Protein AF-A0A7S6S631-F1 (afdb_monomer_lite)

Foldseek 3Di:
DDDLVRLCVVVVHDSVVCVVCVVVLPDDPPDDSVSSVVSVVVQVVCVVVLNDDPVSVVVVVVVVVVVVVVVVVVVVVVVCVVVVNDDPPVVVVVVVVVVVVVVLVVLQVVLVVVQVVCCVPPVDRDDSVVSNVVSVVVVVCVVVVVVVVVVVVVVVVVD

Radius of gyration: 40.38 Å; chains: 1; bounding box: 67×36×107 Å

Secondary structure (DSSP, 8-state):
---HHHHHHHTTS-HHHHHHHGGGGT--TT--HHHHHHHHHHHHHHHHTTSS-HHHHHHHHHHHHHHHHHHHHHHHHHHHHHTTS---HHHHHHHHHHHHHHHHHHHHHHHHHHHHHHHHHH-----HHHHHHHHHHHHHHHHHHHHHHHHHHHHHH--

Sequence (159 aa):
MATQIEIANHLDMSVTRLKEVLPKLSIAESSDIDAVRIAYINHLRNMAAGRGGENHQERLAKAKSRESELKGDKLEMEMARDAGLLVPADEVEKEWASLITAARAELLAMSAKLKDDIKAQFDIDVPEEFIKQYVNAALEHLADSHQKDAEEDLEAIAQ

Structure (mmCIF, N/CA/C/O backbone):
data_AF-A0A7S6S631-F1
#
_entry.id   AF-A0A7S6S631-F1
#
loop_
_atom_site.group_PDB
_atom_site.id
_atom_site.type_symbol
_atom_site.label_atom_id
_atom_site.label_alt_id
_atom_site.label_comp_id
_atom_site.label_asym_id
_atom_site.label_entity_id
_atom_site.label_seq_id
_atom_site.pdbx_PDB_ins_code
_atom_site.Cartn_x
_atom_site.Cartn_y
_atom_site.Cartn_z
_atom_site.occupancy
_atom_site.B_iso_or_equiv
_atom_site.auth_seq_id
_atom_site.auth_comp_id
_atom_site.auth_asym_id
_atom_site.auth_atom_id
_atom_site.pdbx_PDB_model_num
ATOM 1 N N . MET A 1 1 ? 33.020 -1.491 -66.882 1.00 60.06 1 MET A N 1
ATOM 2 C CA . MET A 1 1 ? 33.569 -1.261 -65.530 1.00 60.06 1 MET A CA 1
ATOM 3 C C . MET A 1 1 ? 33.522 0.225 -65.284 1.00 60.06 1 MET A C 1
ATOM 5 O O . MET A 1 1 ? 34.024 0.959 -66.125 1.00 60.06 1 MET A O 1
ATOM 9 N N . ALA A 1 2 ? 32.871 0.649 -64.210 1.00 71.31 2 ALA A N 1
ATOM 10 C CA . ALA A 1 2 ? 32.743 2.060 -63.887 1.00 71.31 2 ALA A CA 1
ATOM 11 C C . ALA A 1 2 ? 33.968 2.543 -63.117 1.00 71.31 2 ALA A C 1
ATOM 13 O O . ALA A 1 2 ? 34.471 1.848 -62.234 1.00 71.31 2 ALA A O 1
ATOM 14 N N . THR A 1 3 ? 34.459 3.730 -63.441 1.00 84.00 3 THR A N 1
ATOM 15 C CA . THR A 1 3 ? 35.543 4.354 -62.684 1.00 84.00 3 THR A CA 1
ATOM 16 C C . THR A 1 3 ? 35.018 4.918 -61.360 1.00 84.00 3 THR A C 1
ATOM 18 O O . THR A 1 3 ? 33.848 5.280 -61.233 1.00 84.00 3 THR A O 1
ATOM 21 N N . GLN A 1 4 ? 35.889 5.053 -60.353 1.00 80.69 4 GLN A N 1
ATOM 22 C CA . GLN A 1 4 ? 35.508 5.647 -59.059 1.00 80.69 4 GLN A CA 1
ATOM 23 C C . GLN A 1 4 ? 34.972 7.083 -59.205 1.00 80.69 4 GLN A C 1
ATOM 25 O O . GLN A 1 4 ? 34.134 7.506 -58.415 1.00 80.69 4 GLN A O 1
ATOM 30 N N . ILE A 1 5 ? 35.432 7.820 -60.221 1.00 84.81 5 ILE A N 1
ATOM 31 C CA . ILE A 1 5 ? 34.971 9.180 -60.525 1.00 84.81 5 ILE A CA 1
ATOM 32 C C . ILE A 1 5 ? 33.539 9.147 -61.072 1.00 84.81 5 ILE A C 1
ATOM 34 O O . ILE A 1 5 ? 32.693 9.913 -60.619 1.00 84.81 5 ILE A O 1
ATOM 38 N N . GLU A 1 6 ? 33.241 8.232 -61.996 1.00 85.19 6 GLU A N 1
ATOM 39 C CA . GLU A 1 6 ? 31.890 8.058 -62.542 1.00 85.19 6 GLU A CA 1
ATOM 40 C C . GLU A 1 6 ? 30.898 7.632 -61.456 1.00 85.19 6 GLU A C 1
ATOM 42 O O . GLU A 1 6 ? 29.818 8.211 -61.351 1.00 85.19 6 GLU A O 1
ATOM 47 N N . ILE A 1 7 ? 31.278 6.680 -60.598 1.00 84.69 7 ILE A N 1
ATOM 48 C CA . ILE A 1 7 ? 30.439 6.242 -59.474 1.00 84.69 7 ILE A CA 1
ATOM 49 C C . ILE A 1 7 ? 30.178 7.408 -58.508 1.00 84.69 7 ILE A C 1
ATOM 51 O O . ILE A 1 7 ? 29.036 7.625 -58.107 1.00 84.69 7 ILE A O 1
ATOM 55 N N . ALA A 1 8 ? 31.210 8.179 -58.154 1.00 86.38 8 ALA A N 1
ATOM 56 C CA . ALA A 1 8 ? 31.087 9.317 -57.243 1.00 86.38 8 ALA A CA 1
ATOM 57 C C . ALA A 1 8 ? 30.146 10.402 -57.796 1.00 86.38 8 ALA A C 1
ATOM 59 O O . ALA A 1 8 ? 29.259 10.862 -57.079 1.00 86.38 8 ALA A O 1
ATOM 60 N N . ASN A 1 9 ? 30.271 10.731 -59.087 1.00 87.94 9 ASN A N 1
ATOM 61 C CA . ASN A 1 9 ? 29.387 11.681 -59.766 1.00 87.94 9 ASN A CA 1
ATOM 62 C C . ASN A 1 9 ? 27.933 11.187 -59.805 1.00 87.94 9 ASN A C 1
ATOM 64 O O . ASN A 1 9 ? 27.009 11.958 -59.568 1.00 87.94 9 ASN A O 1
ATOM 68 N N . HIS A 1 10 ? 27.710 9.895 -60.066 1.00 87.25 10 HIS A N 1
ATOM 69 C CA . HIS A 1 10 ? 26.363 9.318 -60.108 1.00 87.25 10 HIS A CA 1
ATOM 70 C C . HIS A 1 10 ? 25.673 9.241 -58.745 1.00 87.25 10 HIS A C 1
ATOM 72 O O . HIS A 1 10 ? 24.443 9.233 -58.688 1.00 87.25 10 HIS A O 1
ATOM 78 N N . LEU A 1 11 ? 26.444 9.143 -57.664 1.00 87.50 11 LEU A N 1
ATOM 79 C CA . LEU A 1 11 ? 25.929 9.155 -56.297 1.00 87.50 11 LEU A CA 1
ATOM 80 C C . LEU A 1 11 ? 25.951 10.558 -55.667 1.00 87.50 11 LEU A C 1
ATOM 82 O O . LEU A 1 11 ? 25.654 10.675 -54.479 1.00 87.50 11 LEU A O 1
ATOM 86 N N . ASP A 1 12 ? 26.301 11.587 -56.447 1.00 90.31 12 ASP A N 1
ATOM 87 C CA . ASP A 1 12 ? 26.402 12.989 -56.025 1.00 90.31 12 ASP A CA 1
ATOM 88 C C . ASP A 1 12 ? 27.241 13.170 -54.745 1.00 90.31 12 ASP A C 1
ATOM 90 O O . ASP A 1 12 ? 26.828 13.764 -53.746 1.00 90.31 12 ASP A O 1
ATOM 94 N N . MET A 1 13 ? 28.436 12.571 -54.730 1.00 90.12 13 MET A N 1
ATOM 95 C CA . MET A 1 13 ? 29.349 12.644 -53.588 1.00 90.12 13 MET A CA 1
ATOM 96 C C . MET A 1 13 ? 30.813 12.737 -54.006 1.00 90.12 13 MET A C 1
ATOM 98 O O . MET A 1 13 ? 31.188 12.435 -55.134 1.00 90.12 13 MET A O 1
ATOM 102 N N . SER A 1 14 ? 31.679 13.122 -53.067 1.00 91.56 14 SER A N 1
ATOM 103 C CA . SER A 1 14 ? 33.122 13.136 -53.309 1.00 91.56 14 SER A CA 1
ATOM 104 C C . SER A 1 14 ? 33.696 11.717 -53.399 1.00 91.56 14 SER A C 1
ATOM 106 O O . SER A 1 14 ? 33.229 10.791 -52.734 1.00 91.56 14 SER A O 1
ATOM 108 N N . VAL A 1 15 ? 34.781 11.554 -54.163 1.00 86.44 15 VAL A N 1
ATOM 109 C CA . VAL A 1 15 ? 35.515 10.277 -54.266 1.00 86.44 15 VAL A CA 1
ATOM 110 C C . VAL A 1 15 ? 36.050 9.825 -52.897 1.00 86.44 15 VAL A C 1
ATOM 112 O O . VAL A 1 15 ? 36.111 8.631 -52.618 1.00 86.44 15 VAL A O 1
ATOM 115 N N . THR A 1 16 ? 36.386 10.767 -52.009 1.00 88.38 16 THR A N 1
ATOM 116 C CA . THR A 1 16 ? 36.779 10.477 -50.621 1.00 88.38 16 THR A CA 1
ATOM 117 C C . THR A 1 16 ? 35.643 9.808 -49.852 1.00 88.38 16 THR A C 1
ATOM 119 O O . THR A 1 16 ? 35.840 8.745 -49.271 1.00 88.38 16 THR A O 1
ATOM 122 N N . ARG A 1 17 ? 34.433 10.374 -49.921 1.00 85.56 17 ARG A N 1
ATOM 123 C CA . ARG A 1 17 ? 33.247 9.808 -49.269 1.00 85.56 17 ARG A CA 1
ATOM 124 C C . ARG A 1 17 ? 32.846 8.466 -49.881 1.00 85.56 17 ARG A C 1
ATOM 126 O O . ARG A 1 17 ? 32.446 7.560 -49.156 1.00 85.56 17 ARG A O 1
ATOM 133 N N . LEU A 1 18 ? 33.001 8.304 -51.196 1.00 86.19 18 LEU A N 1
ATOM 134 C CA . LEU A 1 18 ? 32.766 7.026 -51.865 1.00 86.19 18 LEU A CA 1
ATOM 135 C C . LEU A 1 18 ? 33.659 5.918 -51.286 1.00 86.19 18 LEU A C 1
ATOM 137 O O . LEU A 1 18 ? 33.156 4.836 -50.995 1.00 86.19 18 LEU A O 1
ATOM 141 N N . LYS A 1 19 ? 34.951 6.186 -51.058 1.00 85.94 19 LYS A N 1
ATOM 142 C CA . LYS A 1 19 ? 35.892 5.210 -50.474 1.00 85.94 19 LYS A CA 1
ATOM 143 C C . LYS A 1 19 ? 35.512 4.769 -49.059 1.00 85.94 19 LYS A C 1
ATOM 145 O O . LYS A 1 19 ? 35.776 3.631 -48.694 1.00 85.94 19 LYS A O 1
ATOM 150 N N . GLU A 1 20 ? 34.876 5.635 -48.278 1.00 85.38 20 GLU A N 1
ATOM 151 C CA . GLU A 1 20 ? 34.393 5.297 -46.931 1.00 85.38 20 GLU A CA 1
ATOM 152 C C . GLU A 1 20 ? 33.121 4.438 -46.954 1.00 85.38 20 GLU A C 1
ATOM 154 O O . GLU A 1 20 ? 32.880 3.631 -46.052 1.00 85.38 20 GLU A O 1
ATOM 159 N N . VAL A 1 21 ? 32.274 4.636 -47.967 1.00 84.25 21 VAL A N 1
ATOM 160 C CA . VAL A 1 21 ? 30.967 3.979 -48.080 1.00 84.25 21 VAL A CA 1
ATOM 161 C C . VAL A 1 21 ? 31.066 2.646 -48.819 1.00 84.25 21 VAL A C 1
ATOM 163 O O . VAL A 1 21 ? 30.387 1.701 -48.428 1.00 84.25 21 VAL A O 1
ATOM 166 N N . LEU A 1 22 ? 31.911 2.539 -49.848 1.00 83.56 22 LEU A N 1
ATOM 167 C CA . LEU A 1 22 ? 32.014 1.358 -50.714 1.00 83.56 22 LEU A CA 1
ATOM 168 C C . LEU A 1 22 ? 32.237 0.038 -49.939 1.00 83.56 22 LEU A C 1
ATOM 170 O O . LEU A 1 22 ? 31.507 -0.916 -50.217 1.00 83.56 22 LEU A O 1
ATOM 174 N N . PRO A 1 23 ? 33.108 -0.031 -48.905 1.00 85.75 23 PRO A N 1
ATOM 175 C CA . PRO A 1 23 ? 33.282 -1.247 -48.103 1.00 85.75 23 PRO A CA 1
ATOM 176 C C . PRO A 1 23 ? 32.010 -1.674 -47.355 1.00 85.75 23 PRO A C 1
ATOM 178 O O . PRO A 1 23 ? 31.814 -2.853 -47.068 1.00 85.75 23 PRO A O 1
ATOM 181 N N . LYS A 1 24 ? 31.120 -0.721 -47.050 1.00 82.81 24 LYS A N 1
ATOM 182 C CA . LYS A 1 24 ? 29.865 -0.946 -46.316 1.00 82.81 24 LYS A CA 1
ATOM 183 C C . LYS A 1 24 ? 28.728 -1.439 -47.214 1.00 82.81 24 LYS A C 1
ATOM 185 O O . LYS A 1 24 ? 27.679 -1.816 -46.698 1.00 82.81 24 LYS A O 1
ATOM 190 N N . LEU A 1 25 ? 28.905 -1.413 -48.538 1.00 80.94 25 LEU A N 1
ATOM 191 C CA . LEU A 1 25 ? 27.877 -1.803 -49.507 1.00 80.94 25 LEU A CA 1
ATOM 192 C C . LEU A 1 25 ? 27.898 -3.296 -49.857 1.00 80.94 25 LEU A C 1
ATOM 194 O O . LEU A 1 25 ? 27.024 -3.735 -50.597 1.00 80.94 25 LEU A O 1
ATOM 198 N N . SER A 1 26 ? 28.849 -4.073 -49.319 1.00 74.75 26 SER A N 1
ATOM 199 C CA . SER A 1 26 ? 28.973 -5.525 -49.552 1.00 74.75 26 SER A CA 1
ATOM 200 C C . SER A 1 26 ? 28.930 -5.912 -51.042 1.00 74.75 26 SER A C 1
ATOM 202 O O . SER A 1 26 ? 28.344 -6.925 -51.415 1.00 74.75 26 SER A O 1
ATOM 204 N N . ILE A 1 27 ? 29.547 -5.091 -51.897 1.00 78.31 27 ILE A N 1
ATOM 205 C CA . ILE A 1 27 ? 29.642 -5.270 -53.351 1.00 78.31 27 ILE A CA 1
ATOM 206 C C . ILE A 1 27 ? 31.121 -5.281 -53.762 1.00 78.31 27 ILE A C 1
ATOM 208 O O . ILE A 1 27 ? 31.943 -4.606 -53.146 1.00 78.31 27 ILE A O 1
ATOM 212 N N . ALA A 1 28 ? 31.462 -6.029 -54.816 1.00 68.75 28 ALA A N 1
ATOM 213 C CA . ALA A 1 28 ? 32.809 -6.040 -55.383 1.00 68.75 28 ALA A CA 1
ATOM 214 C C . ALA A 1 28 ? 33.178 -4.681 -56.010 1.00 68.75 28 ALA A C 1
ATOM 216 O O . ALA A 1 28 ? 32.376 -4.085 -56.730 1.00 68.75 28 ALA A O 1
ATOM 217 N N . GLU A 1 29 ? 34.415 -4.221 -55.810 1.00 61.31 29 GLU A N 1
ATOM 218 C CA . GLU A 1 29 ? 34.894 -2.902 -56.268 1.00 61.31 29 GLU A CA 1
ATOM 219 C C . GLU A 1 29 ? 34.820 -2.689 -57.795 1.00 61.31 29 GLU A C 1
ATOM 221 O O . GLU A 1 29 ? 34.817 -1.551 -58.255 1.00 61.31 29 GLU A O 1
ATOM 226 N N . SER A 1 30 ? 34.716 -3.763 -58.585 1.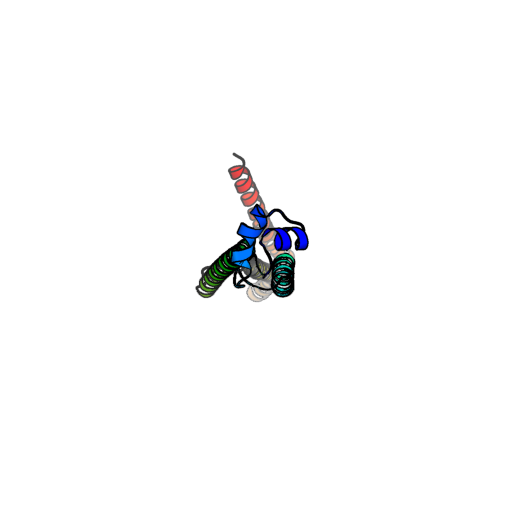00 60.47 30 SER A N 1
ATOM 227 C CA . SER A 1 30 ? 34.629 -3.748 -60.055 1.00 60.47 30 SER A CA 1
ATOM 228 C C . SER A 1 30 ? 33.198 -3.809 -60.617 1.00 60.47 30 SER A C 1
ATOM 230 O O . SER A 1 30 ? 33.008 -4.107 -61.800 1.00 60.47 30 SER A O 1
ATOM 232 N N . SER A 1 31 ? 32.185 -3.548 -59.788 1.00 71.31 31 SER A N 1
ATOM 233 C CA . SER A 1 31 ? 30.776 -3.723 -60.160 1.00 71.31 31 SER A CA 1
ATOM 234 C C . SER A 1 31 ? 30.238 -2.646 -61.105 1.00 71.31 31 SER A C 1
ATOM 236 O O . SER A 1 31 ? 30.783 -1.549 -61.237 1.00 71.31 31 SER A O 1
ATOM 238 N N . ASP A 1 32 ? 29.143 -2.986 -61.781 1.00 82.81 32 ASP A N 1
ATOM 239 C CA . ASP A 1 32 ? 28.413 -2.075 -62.657 1.00 82.81 32 ASP A CA 1
ATOM 240 C C . ASP A 1 32 ? 27.760 -0.912 -61.879 1.00 82.81 32 ASP A C 1
ATOM 242 O O . ASP A 1 32 ? 27.407 -1.059 -60.704 1.00 82.81 32 ASP A O 1
ATOM 246 N N . ILE A 1 33 ? 27.575 0.241 -62.537 1.00 82.88 33 ILE A N 1
ATOM 247 C CA . ILE A 1 33 ? 27.049 1.479 -61.925 1.00 82.88 33 ILE A CA 1
ATOM 248 C C . ILE A 1 33 ? 25.684 1.225 -61.287 1.00 82.88 33 ILE A C 1
ATOM 250 O O . ILE A 1 33 ? 25.416 1.677 -60.170 1.00 82.88 33 ILE A O 1
ATOM 254 N N . ASP A 1 34 ? 24.824 0.479 -61.977 1.00 84.94 34 ASP A N 1
ATOM 255 C CA . ASP A 1 34 ? 23.467 0.208 -61.517 1.00 84.94 34 ASP A CA 1
ATOM 256 C C . ASP A 1 34 ? 23.450 -0.679 -60.267 1.00 84.94 34 ASP A C 1
ATOM 258 O O . ASP A 1 34 ? 22.673 -0.429 -59.341 1.00 84.94 34 ASP A O 1
ATOM 262 N N . ALA A 1 35 ? 24.364 -1.650 -60.175 1.00 84.44 35 ALA A N 1
ATOM 263 C CA . ALA A 1 35 ? 24.509 -2.494 -58.993 1.00 84.44 35 ALA A CA 1
ATOM 264 C C . ALA A 1 35 ? 24.936 -1.670 -57.765 1.00 84.44 35 ALA A C 1
ATOM 266 O O . ALA A 1 35 ? 24.348 -1.804 -56.687 1.00 84.44 35 ALA A O 1
ATOM 267 N N . VAL A 1 36 ? 25.900 -0.758 -57.942 1.00 86.38 36 VAL A N 1
ATOM 268 C CA . VAL A 1 36 ? 26.350 0.149 -56.874 1.00 86.38 36 VAL A CA 1
ATOM 269 C C . VAL A 1 36 ? 25.222 1.093 -56.444 1.00 86.38 36 VAL A C 1
ATOM 271 O O . VAL A 1 36 ? 25.015 1.291 -55.244 1.00 86.38 36 VAL A O 1
ATOM 274 N N . ARG A 1 37 ? 24.432 1.620 -57.391 1.00 87.44 37 ARG A N 1
ATOM 275 C CA . ARG A 1 37 ? 23.275 2.479 -57.087 1.00 87.44 37 ARG A CA 1
ATOM 276 C C . ARG A 1 37 ? 22.236 1.743 -56.246 1.00 87.44 37 ARG A C 1
ATOM 278 O O . ARG A 1 37 ? 21.779 2.278 -55.238 1.00 87.44 37 ARG A O 1
ATOM 285 N N . ILE A 1 38 ? 21.876 0.518 -56.630 1.00 89.12 38 ILE A N 1
ATOM 286 C CA . ILE A 1 38 ? 20.876 -0.281 -55.908 1.00 89.12 38 ILE A CA 1
ATOM 287 C C . ILE A 1 38 ? 21.334 -0.551 -54.472 1.00 89.12 38 ILE A C 1
ATOM 289 O O . ILE A 1 38 ? 20.556 -0.344 -53.536 1.00 89.12 38 ILE A O 1
ATOM 293 N N . ALA A 1 39 ? 22.589 -0.957 -54.265 1.00 87.62 39 ALA A N 1
ATOM 294 C CA . ALA A 1 39 ? 23.090 -1.188 -52.912 1.00 87.62 39 ALA A CA 1
ATOM 295 C C . ALA A 1 39 ? 23.188 0.087 -52.087 1.00 87.62 39 ALA A C 1
ATOM 297 O O . ALA A 1 39 ? 22.810 0.066 -50.917 1.00 87.62 39 ALA A O 1
ATOM 298 N N . TYR A 1 40 ? 23.632 1.199 -52.676 1.00 89.06 40 TYR A N 1
ATOM 299 C CA . TYR A 1 40 ? 23.687 2.464 -51.954 1.00 89.06 40 TYR A CA 1
ATOM 300 C C . TYR A 1 40 ? 22.292 2.938 -51.531 1.00 89.06 40 TYR A C 1
ATOM 302 O O . TYR A 1 40 ? 22.083 3.305 -50.374 1.00 89.06 40 TYR A O 1
ATOM 310 N N . ILE A 1 41 ? 21.299 2.837 -52.418 1.00 88.94 41 ILE A N 1
ATOM 311 C CA . ILE A 1 41 ? 19.906 3.151 -52.085 1.00 88.94 41 ILE A CA 1
ATOM 312 C C . ILE A 1 41 ? 19.396 2.231 -50.964 1.00 88.94 41 ILE A C 1
ATOM 314 O O . ILE A 1 41 ? 18.752 2.704 -50.028 1.00 88.94 41 ILE A O 1
ATOM 318 N N . ASN A 1 42 ? 19.682 0.929 -51.016 1.00 86.00 42 ASN A N 1
ATOM 319 C CA . ASN A 1 42 ? 19.278 -0.003 -49.958 1.00 86.00 42 ASN A CA 1
ATOM 320 C C . ASN A 1 42 ? 19.973 0.301 -48.623 1.00 86.00 42 ASN A C 1
ATOM 322 O O . ASN A 1 42 ? 19.333 0.250 -47.573 1.00 86.00 42 ASN A O 1
ATOM 326 N N . HIS A 1 43 ? 21.248 0.686 -48.657 1.00 85.94 43 HIS A N 1
ATOM 327 C CA . HIS A 1 43 ? 21.996 1.136 -47.489 1.00 85.94 43 HIS A CA 1
ATOM 328 C C . HIS A 1 43 ? 21.358 2.383 -46.856 1.00 85.94 43 HIS A C 1
ATOM 330 O O . HIS A 1 43 ? 21.080 2.387 -45.655 1.00 85.94 43 HIS A O 1
ATOM 336 N N . LEU A 1 44 ? 21.024 3.398 -47.661 1.00 86.50 44 LEU A N 1
ATOM 337 C CA . LEU A 1 44 ? 20.322 4.596 -47.192 1.00 86.50 44 LEU A CA 1
ATOM 338 C C . LEU A 1 44 ? 18.932 4.276 -46.635 1.00 86.50 44 LEU A C 1
ATOM 340 O O . LEU A 1 44 ? 18.569 4.794 -45.582 1.00 86.50 44 LEU A O 1
ATOM 344 N N . ARG A 1 45 ? 18.167 3.387 -47.284 1.00 85.19 45 ARG A N 1
ATOM 345 C CA . ARG A 1 45 ? 16.858 2.940 -46.779 1.00 85.19 45 ARG A CA 1
ATOM 346 C C . ARG A 1 45 ? 16.980 2.256 -45.420 1.00 85.19 45 ARG A C 1
ATOM 348 O O . ARG A 1 45 ? 16.172 2.528 -44.539 1.00 85.19 45 ARG A O 1
ATOM 355 N N . ASN A 1 46 ? 17.988 1.410 -45.221 1.00 80.94 46 ASN A N 1
ATOM 356 C CA . ASN A 1 46 ? 18.211 0.723 -43.946 1.00 80.94 46 ASN A CA 1
ATOM 357 C C . ASN A 1 46 ? 18.645 1.679 -42.827 1.00 80.94 46 ASN A C 1
ATOM 359 O O . ASN A 1 46 ? 18.228 1.516 -41.675 1.00 80.94 46 ASN A O 1
ATOM 363 N N . MET A 1 47 ? 19.451 2.687 -43.165 1.00 80.06 47 MET A N 1
ATOM 364 C CA . MET A 1 47 ? 19.868 3.732 -42.233 1.00 80.06 47 MET A CA 1
ATOM 365 C C . MET A 1 47 ? 18.696 4.648 -41.855 1.00 80.06 47 MET A C 1
ATOM 367 O O . MET A 1 47 ? 18.452 4.865 -40.671 1.00 80.06 47 MET A O 1
ATOM 371 N N . ALA A 1 48 ? 17.923 5.112 -42.842 1.00 76.69 48 ALA A N 1
ATOM 372 C CA . ALA A 1 48 ? 16.744 5.955 -42.640 1.00 76.69 48 ALA A CA 1
ATOM 373 C C . ALA A 1 48 ? 15.610 5.220 -41.908 1.00 76.69 48 ALA A C 1
ATOM 375 O O . ALA A 1 48 ? 14.921 5.813 -41.085 1.00 76.69 48 ALA A O 1
ATOM 376 N N . ALA A 1 49 ? 15.458 3.911 -42.133 1.00 76.50 49 ALA A N 1
ATOM 377 C CA . ALA A 1 49 ? 14.528 3.069 -41.381 1.00 76.50 49 ALA A CA 1
ATOM 378 C C . ALA A 1 49 ? 14.965 2.824 -39.922 1.00 76.50 49 ALA A C 1
ATOM 380 O O . ALA A 1 49 ? 14.284 2.102 -39.195 1.00 76.50 49 ALA A O 1
ATOM 381 N N . GLY A 1 50 ? 16.109 3.375 -39.497 1.00 66.56 50 GLY A N 1
ATOM 382 C CA . GLY A 1 50 ? 16.600 3.317 -38.123 1.00 66.56 50 GLY A CA 1
ATOM 383 C C . GLY A 1 50 ? 17.144 1.956 -37.690 1.00 66.56 50 GLY A C 1
ATOM 384 O O . GLY A 1 50 ? 17.452 1.806 -36.513 1.00 66.56 50 GLY A O 1
ATOM 385 N N . ARG A 1 51 ? 17.277 0.987 -38.610 1.00 64.50 51 ARG A N 1
ATOM 386 C CA . ARG A 1 51 ? 17.636 -0.417 -38.323 1.00 64.50 51 ARG A CA 1
ATOM 387 C C . ARG A 1 51 ? 19.110 -0.765 -38.554 1.00 64.50 51 ARG A C 1
ATOM 389 O O . ARG A 1 51 ? 19.545 -1.825 -38.124 1.00 64.50 51 ARG A O 1
ATOM 396 N N . GLY A 1 52 ? 19.869 0.082 -39.250 1.00 59.59 52 GLY A N 1
ATOM 397 C CA . GLY A 1 52 ? 21.186 -0.297 -39.790 1.00 59.59 52 GLY A CA 1
ATOM 398 C C . GLY A 1 52 ? 22.414 0.396 -39.194 1.00 59.59 52 GLY A C 1
ATOM 399 O O . GLY A 1 52 ? 23.516 0.147 -39.668 1.00 59.59 52 GLY A O 1
ATOM 400 N N . GLY A 1 53 ? 22.256 1.296 -38.222 1.00 67.12 53 GLY A N 1
ATOM 401 C CA . GLY A 1 53 ? 23.395 2.013 -37.636 1.00 67.12 53 GLY A CA 1
ATOM 402 C C . GLY A 1 53 ? 24.024 1.262 -36.462 1.00 67.12 53 GLY A C 1
ATOM 403 O O . GLY A 1 53 ? 23.304 0.653 -35.676 1.00 67.12 53 GLY A O 1
ATOM 404 N N . GLU A 1 54 ? 25.337 1.387 -36.285 1.00 63.84 54 GLU A N 1
ATOM 405 C CA . GLU A 1 54 ? 26.071 0.980 -35.070 1.00 63.84 54 GLU A CA 1
ATOM 406 C C . GLU A 1 54 ? 25.384 1.533 -33.801 1.00 63.84 54 GLU A C 1
ATOM 408 O O . GLU A 1 54 ? 25.051 0.791 -32.876 1.00 63.84 54 GLU A O 1
ATOM 413 N N . ASN A 1 55 ? 24.942 2.795 -33.866 1.00 70.38 55 ASN A N 1
ATOM 414 C CA . ASN A 1 55 ? 24.143 3.454 -32.828 1.00 70.38 55 ASN A CA 1
ATOM 415 C C . ASN A 1 55 ? 22.775 2.789 -32.558 1.00 70.38 55 ASN A C 1
ATOM 417 O O . ASN A 1 55 ? 22.172 3.040 -31.520 1.00 70.38 55 ASN A O 1
ATOM 421 N N . HIS A 1 56 ? 22.204 2.009 -33.483 1.00 72.19 56 HIS A N 1
ATOM 422 C CA . HIS A 1 56 ? 20.934 1.304 -33.254 1.00 72.19 56 HIS A CA 1
ATOM 423 C C . HIS A 1 56 ? 21.139 0.044 -32.414 1.00 72.19 56 HIS A C 1
ATOM 425 O O . HIS A 1 56 ? 20.377 -0.188 -31.476 1.00 72.19 56 HIS A O 1
ATOM 431 N N . GLN A 1 57 ? 22.174 -0.737 -32.724 1.00 78.00 57 GLN A N 1
ATOM 432 C CA . GLN A 1 57 ? 22.511 -1.939 -31.964 1.00 78.00 57 GLN A CA 1
ATOM 433 C C . GLN A 1 57 ? 22.936 -1.583 -30.537 1.00 78.00 57 GLN A C 1
ATOM 435 O O . GLN A 1 57 ? 22.462 -2.212 -29.594 1.00 78.00 57 GLN A O 1
ATOM 440 N N . GLU A 1 58 ? 23.724 -0.519 -30.368 1.00 79.81 58 GLU A N 1
ATOM 441 C CA . GLU A 1 58 ? 24.112 -0.011 -29.050 1.00 79.81 58 GLU A CA 1
ATOM 442 C C . GLU A 1 58 ? 22.898 0.479 -28.239 1.00 79.81 58 GLU A C 1
ATOM 444 O O . GLU A 1 58 ? 22.723 0.096 -27.081 1.00 79.81 58 GLU A O 1
ATOM 449 N N . ARG A 1 59 ? 21.989 1.254 -28.855 1.00 79.69 59 ARG A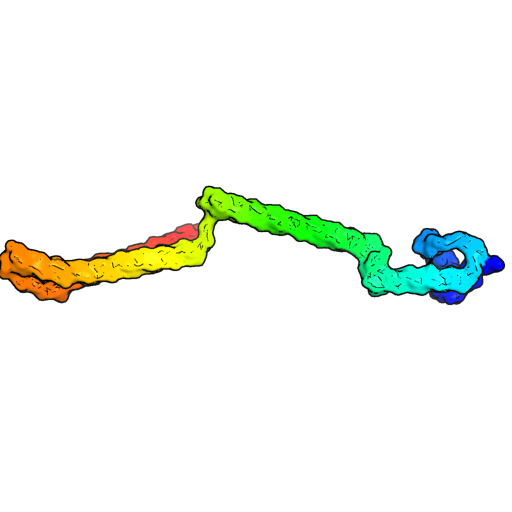 N 1
ATOM 450 C CA . ARG A 1 59 ? 20.738 1.673 -28.195 1.00 79.69 59 ARG A CA 1
ATOM 451 C C . ARG A 1 59 ? 19.876 0.482 -27.787 1.00 79.69 59 ARG A C 1
ATOM 453 O O . ARG A 1 59 ? 19.308 0.499 -26.697 1.00 79.69 59 ARG A O 1
ATOM 460 N N . LEU A 1 60 ? 19.774 -0.539 -28.638 1.00 84.88 60 LEU A N 1
ATOM 461 C CA . LEU A 1 60 ? 19.008 -1.747 -28.340 1.00 84.88 60 LEU A CA 1
ATOM 462 C C . LEU A 1 60 ? 19.644 -2.545 -27.196 1.00 84.88 60 LEU A C 1
ATOM 464 O O . LEU A 1 60 ? 18.927 -3.000 -26.309 1.00 84.88 60 LEU A O 1
ATOM 468 N N . ALA A 1 61 ? 20.970 -2.690 -27.190 1.00 86.50 61 ALA A N 1
ATOM 469 C CA . ALA A 1 61 ? 21.701 -3.357 -26.116 1.00 86.50 61 ALA A CA 1
ATOM 470 C C . ALA A 1 61 ? 21.517 -2.625 -24.779 1.00 86.50 61 ALA A C 1
ATOM 472 O O . ALA A 1 61 ? 21.170 -3.253 -23.781 1.00 86.50 61 ALA A O 1
ATOM 473 N N . LYS A 1 62 ? 21.636 -1.291 -24.774 1.00 87.56 62 LYS A N 1
ATOM 474 C CA . LYS A 1 62 ? 21.411 -0.463 -23.582 1.00 87.56 62 LYS A CA 1
ATOM 475 C C . LYS A 1 62 ? 19.975 -0.565 -23.064 1.00 87.56 62 LYS A C 1
ATOM 477 O O . LYS A 1 62 ? 19.767 -0.701 -21.862 1.00 87.56 62 LYS A O 1
ATOM 482 N N . ALA A 1 63 ? 18.986 -0.525 -23.959 1.00 85.75 63 ALA A N 1
ATOM 483 C CA . ALA A 1 63 ? 17.583 -0.684 -23.584 1.00 85.75 63 ALA A CA 1
ATOM 484 C C . ALA A 1 63 ? 17.312 -2.067 -22.970 1.00 85.75 63 ALA A C 1
ATOM 486 O O . ALA A 1 63 ? 16.662 -2.149 -21.933 1.00 85.75 63 ALA A O 1
ATOM 487 N N . LYS A 1 64 ? 17.867 -3.133 -23.562 1.00 91.56 64 LYS A N 1
ATOM 488 C CA . LYS A 1 64 ? 17.752 -4.501 -23.038 1.00 91.56 64 LYS A CA 1
ATOM 489 C C . LYS A 1 64 ? 18.455 -4.686 -21.694 1.00 91.56 64 LYS A C 1
ATOM 491 O O . LYS A 1 64 ? 17.900 -5.365 -20.840 1.00 91.56 64 LYS A O 1
ATOM 496 N N . SER A 1 65 ? 19.630 -4.081 -21.493 1.00 92.50 65 SER A N 1
ATOM 497 C CA . SER A 1 65 ? 20.323 -4.101 -20.192 1.00 92.50 65 SER A CA 1
ATOM 498 C C . SER A 1 65 ? 19.437 -3.493 -19.114 1.00 92.50 65 SER A C 1
ATOM 500 O O . SER A 1 65 ? 19.136 -4.150 -18.125 1.00 92.50 65 SER A O 1
ATOM 502 N N . ARG A 1 66 ? 18.905 -2.291 -19.372 1.00 92.25 66 ARG A N 1
ATOM 503 C CA . ARG A 1 66 ? 18.000 -1.608 -18.443 1.00 92.25 66 ARG A CA 1
ATOM 504 C C . ARG A 1 66 ? 16.726 -2.410 -18.176 1.00 92.25 66 ARG A C 1
ATOM 506 O O . ARG A 1 66 ? 16.254 -2.456 -17.049 1.00 92.25 66 ARG A O 1
ATOM 513 N N . GLU A 1 67 ? 16.147 -3.029 -19.201 1.00 93.12 67 GLU A N 1
ATOM 514 C CA . GLU A 1 67 ? 14.980 -3.899 -19.031 1.00 93.12 67 GLU A CA 1
ATOM 515 C C . GLU A 1 67 ? 15.307 -5.124 -18.164 1.00 93.12 67 GLU A C 1
ATOM 517 O O . GLU A 1 67 ? 14.497 -5.510 -17.326 1.00 93.12 67 GLU A O 1
ATOM 522 N N . SER A 1 68 ? 16.485 -5.726 -18.349 1.00 93.19 68 SER A N 1
ATOM 523 C CA . SER A 1 68 ? 16.946 -6.867 -17.555 1.00 93.19 68 SER A CA 1
ATOM 524 C C . SER A 1 68 ? 17.198 -6.490 -16.097 1.00 93.19 68 SER A C 1
ATOM 526 O O . SER A 1 68 ? 16.820 -7.254 -15.217 1.00 93.19 68 SER A O 1
ATOM 528 N N . GLU A 1 69 ? 17.797 -5.325 -15.848 1.00 93.75 69 GLU A N 1
ATOM 529 C CA . GLU A 1 69 ? 18.007 -4.775 -14.502 1.00 93.75 69 GLU A CA 1
ATOM 530 C C . GLU A 1 69 ? 16.664 -4.562 -13.797 1.00 93.75 69 GLU A C 1
ATOM 532 O O . GLU A 1 69 ? 16.417 -5.166 -12.761 1.00 93.75 69 GLU A O 1
ATOM 537 N N . LEU A 1 70 ? 15.728 -3.839 -14.426 1.00 94.06 70 LEU A N 1
ATOM 538 C CA . LEU A 1 70 ? 14.397 -3.596 -13.853 1.00 94.06 70 LEU A CA 1
ATOM 539 C C . LEU A 1 70 ? 13.605 -4.889 -13.602 1.00 94.06 70 LEU A C 1
ATOM 541 O O . LEU A 1 70 ? 12.812 -4.965 -12.664 1.00 94.06 70 LEU A O 1
ATOM 545 N N . LYS A 1 71 ? 13.784 -5.909 -14.450 1.00 93.50 71 LYS A N 1
ATOM 546 C CA . LYS A 1 71 ? 13.198 -7.239 -14.235 1.00 93.50 71 LYS A CA 1
ATOM 547 C C . LYS A 1 71 ? 13.834 -7.960 -13.048 1.00 93.50 71 LYS A C 1
ATOM 549 O O . LYS A 1 71 ? 13.105 -8.632 -12.325 1.00 93.50 71 LYS A O 1
ATOM 554 N N . GLY A 1 72 ? 15.146 -7.821 -12.863 1.00 93.75 72 GLY A N 1
ATOM 555 C CA . GLY A 1 72 ? 15.868 -8.329 -11.696 1.00 93.75 72 GLY A CA 1
ATOM 556 C C . GLY A 1 72 ? 15.357 -7.688 -10.410 1.00 93.75 72 GLY A C 1
ATOM 557 O O . GLY A 1 72 ? 14.872 -8.402 -9.540 1.00 93.75 72 GLY A O 1
ATOM 558 N N . ASP A 1 73 ? 15.331 -6.356 -10.356 1.00 92.38 73 ASP A N 1
ATOM 559 C CA . ASP A 1 73 ? 14.843 -5.596 -9.197 1.00 92.38 73 ASP A CA 1
ATOM 560 C C . ASP A 1 73 ? 13.403 -5.983 -8.836 1.00 92.38 73 ASP A C 1
ATOM 562 O O . ASP A 1 73 ? 13.060 -6.199 -7.673 1.00 92.38 73 ASP A O 1
ATOM 566 N N . LYS A 1 74 ? 12.539 -6.123 -9.851 1.00 92.94 74 LYS A N 1
ATOM 567 C CA . LYS A 1 74 ? 11.155 -6.555 -9.648 1.00 92.94 74 LYS A CA 1
ATOM 568 C C . LYS A 1 74 ? 11.079 -7.962 -9.048 1.00 92.94 74 LYS A C 1
ATOM 570 O O . LYS A 1 74 ? 10.259 -8.187 -8.159 1.00 92.94 74 LYS A O 1
ATOM 575 N N . LEU A 1 75 ? 11.902 -8.892 -9.532 1.00 93.25 75 LEU A N 1
ATOM 576 C CA . LEU A 1 75 ? 11.944 -10.257 -9.014 1.00 93.25 75 LEU A CA 1
ATOM 577 C C . LEU A 1 75 ? 12.448 -10.281 -7.566 1.00 93.25 75 LEU A C 1
ATOM 579 O O . LEU A 1 75 ? 11.881 -10.991 -6.744 1.00 93.25 75 LEU A O 1
ATOM 583 N N . GLU A 1 76 ? 13.454 -9.473 -7.229 1.00 91.12 76 GLU A N 1
ATOM 584 C CA . GLU A 1 76 ? 13.939 -9.341 -5.851 1.00 91.12 76 GLU A CA 1
ATOM 585 C C . GLU A 1 76 ? 12.850 -8.798 -4.915 1.00 91.12 76 GLU A C 1
ATOM 587 O O . GLU A 1 76 ? 12.644 -9.343 -3.829 1.00 91.12 76 GLU A O 1
ATOM 592 N N . MET A 1 77 ? 12.088 -7.785 -5.346 1.00 90.50 77 MET A N 1
ATOM 593 C CA . MET A 1 77 ? 10.940 -7.269 -4.587 1.00 90.50 77 MET A CA 1
ATOM 594 C C . MET A 1 77 ? 9.819 -8.309 -4.432 1.00 90.50 77 MET A C 1
ATOM 596 O O . MET A 1 77 ? 9.190 -8.388 -3.377 1.00 90.50 77 MET A O 1
ATOM 600 N N . GLU A 1 78 ? 9.549 -9.107 -5.469 1.00 89.12 78 GLU A N 1
ATOM 601 C CA . GLU A 1 78 ? 8.606 -10.232 -5.412 1.00 89.12 78 GLU A CA 1
ATOM 602 C C . GLU A 1 78 ? 9.066 -11.290 -4.404 1.00 89.12 78 GLU A C 1
ATOM 604 O O . GLU A 1 78 ? 8.306 -11.636 -3.505 1.00 89.12 78 GLU A O 1
ATOM 609 N N . MET A 1 79 ? 10.330 -11.711 -4.464 1.00 89.75 79 MET A N 1
ATOM 610 C CA . MET A 1 79 ? 10.902 -12.670 -3.518 1.00 89.75 79 MET A CA 1
ATOM 611 C C . MET A 1 79 ? 10.883 -12.151 -2.076 1.00 89.75 79 MET A C 1
ATOM 613 O O . MET A 1 79 ? 10.582 -12.908 -1.157 1.00 89.75 79 MET A O 1
ATOM 617 N N . ALA A 1 80 ? 11.184 -10.869 -1.860 1.00 88.06 80 ALA A N 1
ATOM 618 C CA . ALA A 1 80 ? 11.149 -10.259 -0.534 1.00 88.06 80 ALA A CA 1
ATOM 619 C C . ALA A 1 80 ? 9.721 -10.181 0.034 1.00 88.06 80 ALA A C 1
ATOM 621 O O . ALA A 1 80 ? 9.522 -10.409 1.227 1.00 88.06 80 ALA A O 1
ATOM 622 N N . ARG A 1 81 ? 8.721 -9.912 -0.812 1.00 87.25 81 ARG A N 1
ATOM 623 C CA . ARG A 1 81 ? 7.303 -9.972 -0.430 1.00 87.25 81 ARG A CA 1
ATOM 624 C C . ARG A 1 81 ? 6.873 -11.397 -0.088 1.00 87.25 81 ARG A C 1
ATOM 626 O O . ARG A 1 81 ? 6.269 -11.601 0.959 1.00 87.25 81 ARG A O 1
ATOM 633 N N . ASP A 1 82 ? 7.229 -12.376 -0.917 1.00 85.94 82 ASP A N 1
ATOM 634 C CA . ASP A 1 82 ? 6.894 -13.789 -0.687 1.00 85.94 82 ASP A CA 1
ATOM 635 C C . ASP A 1 82 ? 7.574 -14.340 0.577 1.00 85.94 82 ASP A C 1
ATOM 637 O O . ASP A 1 82 ? 7.006 -15.164 1.292 1.00 85.94 82 ASP A O 1
ATOM 641 N N . ALA A 1 83 ? 8.773 -13.845 0.897 1.00 88.81 83 ALA A N 1
ATOM 642 C CA . ALA A 1 83 ? 9.472 -14.127 2.149 1.00 88.81 83 ALA A CA 1
ATOM 643 C C . ALA A 1 83 ? 8.862 -13.409 3.373 1.00 88.81 83 ALA A C 1
ATOM 645 O O . ALA A 1 83 ? 9.327 -13.622 4.493 1.00 88.81 83 ALA A O 1
ATOM 646 N N . GLY A 1 84 ? 7.852 -12.554 3.178 1.00 84.44 84 GLY A N 1
ATOM 647 C CA . GLY A 1 84 ? 7.187 -11.793 4.236 1.00 84.44 84 GLY A CA 1
ATOM 648 C C . GLY A 1 84 ? 7.989 -10.600 4.764 1.00 84.44 84 GLY A C 1
ATOM 649 O O . GLY A 1 84 ? 7.670 -10.080 5.829 1.00 84.44 84 GLY A O 1
ATOM 650 N N . LEU A 1 85 ? 9.034 -10.164 4.053 1.00 85.69 85 LEU A N 1
ATOM 651 C CA . LEU A 1 85 ? 9.861 -9.012 4.440 1.00 85.69 85 LEU A CA 1
ATOM 652 C C . LEU A 1 85 ? 9.267 -7.675 3.983 1.00 85.69 85 LEU A C 1
ATOM 654 O O . LEU A 1 85 ? 9.624 -6.632 4.525 1.00 85.69 85 LEU A O 1
ATOM 658 N N . LEU A 1 86 ? 8.380 -7.698 2.985 1.00 85.06 86 LEU A N 1
ATOM 659 C CA . LEU A 1 86 ? 7.696 -6.519 2.459 1.00 85.06 86 LEU A CA 1
ATOM 660 C C . LEU A 1 86 ? 6.186 -6.734 2.501 1.00 85.06 86 LEU A C 1
ATOM 662 O O . LEU A 1 86 ? 5.692 -7.753 2.020 1.00 85.06 86 LEU A O 1
ATOM 666 N N . VAL A 1 87 ? 5.464 -5.743 3.021 1.00 87.12 87 VAL A N 1
ATOM 667 C CA . VAL A 1 87 ? 3.998 -5.699 3.015 1.00 87.12 87 VAL A CA 1
ATOM 668 C C . VAL A 1 87 ? 3.556 -4.448 2.251 1.00 87.12 87 VAL A C 1
ATOM 670 O O . VAL A 1 87 ? 4.170 -3.391 2.437 1.00 87.12 87 VAL A O 1
ATOM 673 N N . PRO A 1 88 ? 2.532 -4.534 1.384 1.00 84.75 88 PRO A N 1
ATOM 674 C CA . PRO A 1 88 ? 1.968 -3.359 0.730 1.00 84.75 88 PRO A CA 1
ATOM 675 C C . PRO A 1 88 ? 1.438 -2.361 1.767 1.00 84.75 88 PRO A C 1
ATOM 677 O O . PRO A 1 88 ? 0.679 -2.722 2.665 1.00 84.75 88 PRO A O 1
ATOM 680 N N . ALA A 1 89 ? 1.855 -1.100 1.665 1.00 87.75 89 ALA A N 1
ATOM 681 C CA . ALA A 1 89 ? 1.490 -0.076 2.646 1.00 87.75 89 ALA A CA 1
ATOM 682 C C . ALA A 1 89 ? -0.030 0.175 2.700 1.00 87.75 89 ALA A C 1
ATOM 684 O O . ALA A 1 89 ? -0.579 0.427 3.769 1.00 87.75 89 ALA A O 1
ATOM 685 N N . ASP A 1 90 ? -0.709 0.048 1.560 1.00 85.81 90 ASP A N 1
ATOM 686 C CA . ASP A 1 90 ? -2.161 0.163 1.424 1.00 85.81 90 ASP A CA 1
ATOM 687 C C . ASP A 1 90 ? -2.916 -0.962 2.147 1.00 85.81 90 ASP A C 1
ATOM 689 O O . ASP A 1 90 ? -3.971 -0.722 2.736 1.00 85.81 90 ASP A O 1
ATOM 693 N N . GLU A 1 91 ? -2.367 -2.180 2.157 1.00 87.50 91 GLU A N 1
ATOM 694 C CA . GLU A 1 91 ? -2.927 -3.287 2.938 1.00 87.50 91 GLU A CA 1
ATOM 695 C C . GLU A 1 91 ? -2.777 -3.031 4.440 1.00 87.50 91 GLU A C 1
ATOM 697 O O . GLU A 1 91 ? -3.734 -3.222 5.190 1.00 87.50 91 GLU A O 1
ATOM 702 N N . VAL A 1 92 ? -1.617 -2.529 4.879 1.00 90.88 92 VAL A N 1
ATOM 703 C CA . VAL A 1 92 ? -1.378 -2.183 6.289 1.00 90.88 92 VAL A CA 1
ATOM 704 C C . VAL A 1 92 ? -2.378 -1.129 6.756 1.00 90.88 92 VAL A C 1
ATOM 706 O O . VAL A 1 92 ? -3.074 -1.350 7.745 1.00 90.88 92 VAL A O 1
ATOM 709 N N . GLU A 1 93 ? -2.497 -0.010 6.040 1.00 90.31 93 GLU A N 1
ATOM 710 C CA . GLU A 1 93 ? -3.420 1.070 6.405 1.00 90.31 93 GLU A CA 1
ATOM 711 C C . GLU A 1 93 ? -4.864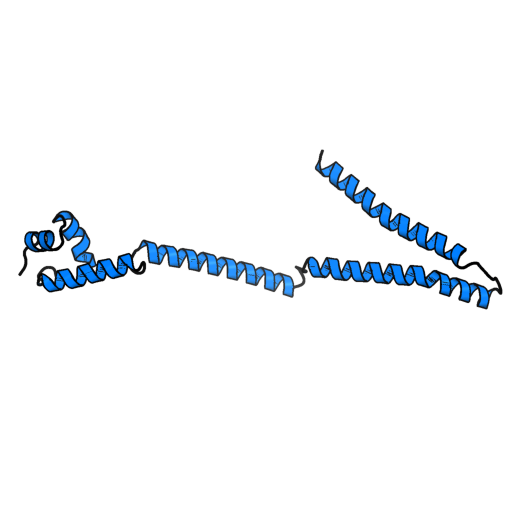 0.565 6.511 1.00 90.31 93 GLU A C 1
ATOM 713 O O . GLU A 1 93 ? -5.556 0.832 7.497 1.00 90.31 93 GLU A O 1
ATOM 718 N N . 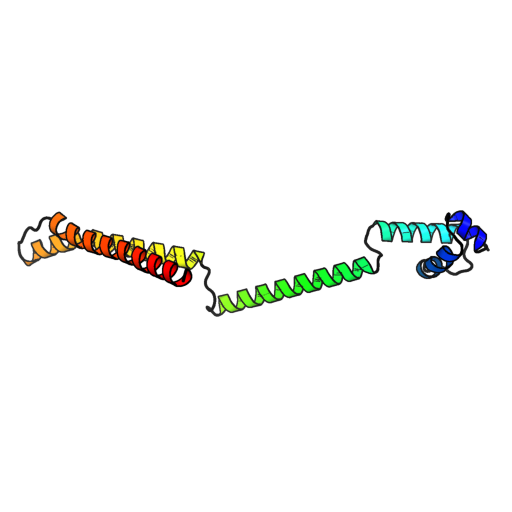LYS A 1 94 ? -5.308 -0.222 5.527 1.00 90.25 94 LYS A N 1
ATOM 719 C CA . LYS A 1 94 ? -6.668 -0.758 5.488 1.00 90.25 94 LYS A CA 1
ATOM 720 C C . LYS A 1 94 ? -6.954 -1.714 6.646 1.00 90.25 94 LYS A C 1
ATOM 722 O O . LYS A 1 94 ? -8.005 -1.595 7.280 1.00 90.25 94 LYS A O 1
ATOM 727 N N . GLU A 1 95 ? -6.056 -2.659 6.917 1.00 92.94 95 GLU A N 1
ATOM 728 C CA . GLU A 1 95 ? -6.241 -3.633 7.998 1.00 92.94 95 GLU A CA 1
ATOM 729 C C . GLU A 1 95 ? -6.206 -2.948 9.370 1.00 92.94 95 GLU A C 1
ATOM 731 O O . GLU A 1 95 ? -7.070 -3.205 10.210 1.00 92.94 95 GLU A O 1
ATOM 736 N N . TRP A 1 96 ? -5.291 -1.997 9.581 1.00 93.75 96 TRP A N 1
ATOM 737 C CA . TRP A 1 96 ? -5.247 -1.212 10.818 1.00 93.75 96 TRP A CA 1
ATOM 738 C C . TRP A 1 96 ? -6.493 -0.349 11.010 1.00 93.75 96 TRP A C 1
ATOM 740 O O . TRP A 1 96 ? -7.081 -0.354 12.093 1.00 93.75 96 TRP A O 1
ATOM 750 N N . ALA A 1 97 ? -6.951 0.346 9.967 1.00 92.06 97 ALA A N 1
ATOM 751 C CA . ALA A 1 97 ? -8.179 1.134 10.025 1.00 92.06 97 ALA A CA 1
ATOM 752 C C . ALA A 1 97 ? -9.401 0.258 10.349 1.00 92.06 97 ALA A C 1
ATOM 754 O O . ALA A 1 97 ? -10.246 0.644 11.163 1.00 92.06 97 ALA A O 1
ATOM 755 N N . SER A 1 98 ? -9.478 -0.937 9.756 1.00 94.88 98 SER A N 1
ATOM 756 C CA . SER A 1 98 ? -10.515 -1.930 10.046 1.00 94.88 98 SER A CA 1
ATOM 757 C C . SER A 1 98 ? -10.478 -2.377 11.512 1.00 94.88 98 SER A C 1
ATOM 759 O O . SER A 1 98 ? -11.496 -2.296 12.204 1.00 94.88 98 SER A O 1
ATOM 761 N N . LEU A 1 99 ? -9.301 -2.759 12.023 1.00 95.62 99 LEU A N 1
ATOM 762 C CA . LEU A 1 99 ? -9.107 -3.185 13.414 1.00 95.62 99 LEU A CA 1
ATOM 763 C C . LEU A 1 99 ? -9.495 -2.093 14.417 1.00 95.62 99 LEU A C 1
ATOM 765 O O . LEU A 1 99 ? -10.242 -2.358 15.359 1.00 95.62 99 LEU A O 1
ATOM 769 N N . ILE A 1 100 ? -9.040 -0.857 14.202 1.00 94.25 100 ILE A N 1
ATOM 770 C CA . ILE A 1 100 ? -9.347 0.280 15.083 1.00 94.25 100 ILE A CA 1
ATOM 771 C C . ILE A 1 100 ? -10.849 0.592 15.054 1.00 94.25 100 ILE A C 1
ATOM 773 O O . ILE A 1 100 ? -11.460 0.844 16.095 1.00 94.25 100 ILE A O 1
ATOM 777 N N . THR A 1 101 ? -11.473 0.525 13.875 1.00 94.25 101 THR A N 1
ATOM 778 C CA . THR A 1 101 ? -12.918 0.745 13.725 1.00 94.25 101 THR A CA 1
ATOM 779 C C . THR A 1 101 ? -13.723 -0.324 14.464 1.00 94.25 101 THR A C 1
ATOM 781 O O . THR A 1 101 ? -14.682 0.008 15.167 1.00 94.25 101 THR A O 1
ATOM 784 N N . ALA A 1 102 ? -13.320 -1.592 14.353 1.00 95.44 102 ALA A N 1
ATOM 785 C CA . ALA A 1 102 ? -13.948 -2.700 15.064 1.00 95.44 102 ALA A CA 1
ATOM 786 C C . ALA A 1 102 ? -13.803 -2.542 16.586 1.00 95.44 102 ALA A C 1
ATOM 788 O O . ALA A 1 102 ? -14.801 -2.609 17.303 1.00 95.44 102 ALA A O 1
ATOM 789 N N . ALA A 1 103 ? -12.598 -2.227 17.071 1.00 94.44 103 ALA A N 1
ATOM 790 C CA . ALA A 1 103 ? -12.345 -1.986 18.489 1.00 94.44 103 ALA A CA 1
ATOM 791 C C . ALA A 1 103 ? -13.206 -0.837 19.040 1.00 94.44 103 ALA A C 1
ATOM 793 O O . ALA A 1 103 ? -13.831 -0.970 20.094 1.00 94.44 103 ALA A O 1
ATOM 794 N N . ARG A 1 104 ? -13.315 0.278 18.304 1.00 94.06 104 ARG A N 1
ATOM 795 C CA . ARG A 1 104 ? -14.187 1.400 18.681 1.00 94.06 104 ARG A CA 1
ATOM 796 C C . ARG A 1 104 ? -15.652 0.974 18.776 1.00 94.06 104 ARG A C 1
ATOM 798 O O . ARG A 1 104 ? -16.337 1.359 19.723 1.00 94.06 104 ARG A O 1
ATOM 805 N N . ALA A 1 105 ? -16.141 0.199 17.809 1.00 94.38 105 ALA A N 1
ATOM 806 C CA . ALA A 1 105 ? -17.517 -0.287 17.813 1.00 94.38 105 ALA A CA 1
ATOM 807 C C . ALA A 1 105 ? -17.795 -1.202 19.018 1.00 94.38 105 ALA A C 1
ATOM 809 O O . ALA A 1 105 ? -18.827 -1.043 19.674 1.00 94.38 105 ALA A O 1
ATOM 810 N N . GLU A 1 106 ? -16.869 -2.106 19.353 1.00 94.38 106 GLU A N 1
ATOM 811 C CA . GLU A 1 106 ? -16.994 -2.972 20.529 1.00 94.38 106 GLU A CA 1
ATOM 812 C C . GLU A 1 106 ? -16.998 -2.182 21.841 1.00 94.38 106 GLU A C 1
ATOM 814 O O . GLU A 1 106 ? -17.865 -2.414 22.686 1.00 94.38 106 GLU A O 1
ATOM 819 N N . LEU A 1 107 ? -16.094 -1.207 21.993 1.00 92.56 107 LEU A N 1
ATOM 820 C CA . LEU A 1 107 ? -16.032 -0.347 23.179 1.00 92.56 107 LEU A CA 1
ATOM 821 C C . LEU A 1 107 ? -17.324 0.453 23.375 1.00 92.56 107 LEU A C 1
ATOM 823 O O . LEU A 1 107 ? -17.841 0.531 24.489 1.00 92.56 107 LEU A O 1
ATOM 827 N N . LEU A 1 108 ? -17.891 1.008 22.301 1.00 91.75 108 LEU A N 1
ATOM 828 C CA . LEU A 1 108 ? -19.163 1.731 22.373 1.00 91.75 108 LEU A CA 1
ATOM 829 C C . LEU A 1 108 ? -20.327 0.798 22.734 1.00 91.75 108 LEU A C 1
ATOM 831 O O . LEU A 1 108 ? -21.149 1.141 23.589 1.00 91.75 108 LEU A O 1
ATOM 835 N N . ALA A 1 109 ? -20.379 -0.395 22.137 1.00 92.19 109 ALA A N 1
ATOM 836 C CA . ALA A 1 109 ? -21.411 -1.393 22.417 1.00 92.19 109 ALA A CA 1
ATOM 837 C C . ALA A 1 109 ? -21.312 -1.986 23.836 1.00 92.19 109 ALA A C 1
ATOM 839 O O . ALA A 1 109 ? -22.313 -2.451 24.384 1.00 92.19 109 ALA A O 1
ATOM 840 N N . MET A 1 110 ? -20.126 -1.957 24.449 1.00 92.81 110 MET A N 1
ATOM 841 C CA . MET A 1 110 ? -19.897 -2.438 25.813 1.00 92.81 110 MET A CA 1
ATOM 842 C C . MET A 1 110 ? -20.728 -1.675 26.851 1.00 92.81 110 MET A C 1
ATOM 844 O O . MET A 1 110 ? -21.126 -2.263 27.850 1.00 92.81 110 MET A O 1
ATOM 848 N N . SER A 1 111 ? -21.033 -0.395 26.612 1.00 91.12 111 SER A N 1
ATOM 849 C CA . SER A 1 111 ? -21.808 0.430 27.551 1.00 91.12 111 SER A CA 1
ATOM 850 C C . SER A 1 111 ? -23.217 -0.117 27.819 1.00 91.12 111 SER A C 1
ATOM 852 O O . SER A 1 111 ? -23.625 -0.220 28.976 1.00 91.12 111 SER A O 1
ATOM 854 N N . ALA A 1 112 ? -23.924 -0.538 26.766 1.00 91.38 112 ALA A N 1
ATOM 855 C CA . ALA A 1 112 ? -25.240 -1.161 26.873 1.00 91.38 112 ALA A CA 1
ATOM 856 C C . ALA A 1 112 ? -25.164 -2.521 27.585 1.00 91.38 112 ALA A C 1
ATOM 858 O O . ALA A 1 112 ? -25.926 -2.771 28.515 1.00 91.38 112 ALA A O 1
ATOM 859 N N . LYS A 1 113 ? -24.186 -3.362 27.213 1.00 92.94 113 LYS A N 1
ATOM 860 C CA . LYS A 1 113 ? -23.972 -4.674 27.850 1.00 92.94 113 LYS A CA 1
ATOM 861 C C . LYS A 1 113 ? -23.700 -4.538 29.349 1.00 92.94 113 LYS A C 1
ATOM 863 O O . LYS A 1 113 ? -24.317 -5.223 30.151 1.00 92.94 113 LYS A O 1
ATOM 868 N N . LEU A 1 114 ? -22.825 -3.606 29.728 1.00 93.56 114 LEU A N 1
ATOM 869 C CA . LEU A 1 114 ? -22.455 -3.393 31.124 1.00 93.56 114 LEU A CA 1
ATOM 870 C C . LEU A 1 114 ? -23.640 -2.896 31.959 1.00 93.56 114 LEU A C 1
ATOM 872 O O . LEU A 1 114 ? -23.798 -3.314 33.102 1.00 93.56 114 LEU A O 1
ATOM 876 N N . LYS A 1 115 ? -24.491 -2.031 31.396 1.00 93.69 115 LYS A N 1
ATOM 877 C CA . LYS A 1 115 ? -25.736 -1.614 32.049 1.00 93.69 115 LYS A CA 1
ATOM 878 C C . LYS A 1 115 ? -26.648 -2.812 32.325 1.00 93.69 115 LYS A C 1
ATOM 880 O O . LYS A 1 115 ? -27.139 -2.946 33.446 1.00 93.69 115 LYS A O 1
ATOM 885 N N . ASP A 1 116 ? -26.871 -3.656 31.319 1.00 94.56 116 ASP A N 1
ATOM 886 C CA . ASP A 1 116 ? -27.740 -4.828 31.443 1.00 94.56 116 ASP A CA 1
ATOM 887 C C . ASP A 1 116 ? -27.185 -5.829 32.471 1.00 94.56 116 ASP A C 1
ATOM 889 O O . ASP A 1 116 ? -27.935 -6.308 33.323 1.00 94.56 116 ASP A O 1
ATOM 893 N N . ASP A 1 117 ? -25.870 -6.066 32.468 1.00 94.62 117 ASP A N 1
ATOM 894 C CA . ASP A 1 117 ? -25.191 -6.946 33.425 1.00 94.62 117 ASP A CA 1
ATOM 895 C C . ASP A 1 117 ? -25.267 -6.404 34.864 1.00 94.62 117 ASP A C 1
ATOM 897 O O . ASP A 1 117 ? -25.581 -7.148 35.797 1.00 94.62 117 ASP A O 1
ATOM 901 N N . ILE A 1 118 ? -25.038 -5.097 35.064 1.00 94.69 118 ILE A N 1
ATOM 902 C CA . ILE A 1 118 ? -25.145 -4.456 36.387 1.00 94.69 118 ILE A CA 1
ATOM 903 C C . ILE A 1 118 ? -26.572 -4.581 36.925 1.00 94.69 118 ILE A C 1
ATOM 905 O O . ILE A 1 118 ? -26.768 -4.927 38.094 1.00 94.69 118 ILE A O 1
ATOM 909 N N . LYS A 1 119 ? -27.569 -4.335 36.073 1.00 95.19 119 LYS A N 1
ATOM 910 C CA . LYS A 1 119 ? -28.975 -4.471 36.442 1.00 95.19 119 LYS A CA 1
ATOM 911 C C . LYS A 1 119 ? -29.323 -5.912 36.793 1.00 95.19 119 LYS A C 1
ATOM 913 O O . LYS A 1 119 ? -29.962 -6.149 37.811 1.00 95.19 119 LYS A O 1
ATOM 918 N N . ALA A 1 120 ? -28.876 -6.875 35.991 1.00 96.00 120 ALA A N 1
ATOM 919 C CA . ALA A 1 120 ? -29.153 -8.288 36.220 1.00 96.00 120 ALA A CA 1
ATOM 920 C C . ALA A 1 120 ? -28.500 -8.823 37.505 1.00 96.00 120 ALA A C 1
ATOM 922 O O . ALA A 1 120 ? -29.098 -9.646 38.196 1.00 96.00 120 ALA A O 1
ATOM 923 N N . GLN A 1 121 ? -27.284 -8.374 37.829 1.00 97.00 121 GLN A N 1
ATOM 924 C CA . GLN A 1 121 ? -26.503 -8.939 38.930 1.00 97.00 121 GLN A CA 1
ATOM 925 C C . GLN A 1 121 ? -26.677 -8.206 40.264 1.00 97.00 121 GLN A C 1
ATOM 927 O O . GLN A 1 121 ? -26.570 -8.833 41.320 1.00 97.00 121 GLN A O 1
ATOM 932 N N . PHE A 1 122 ? -26.941 -6.899 40.231 1.00 95.81 122 PHE A N 1
ATOM 933 C CA . PHE A 1 122 ? -27.005 -6.060 41.431 1.00 95.81 122 PHE A CA 1
ATOM 934 C C . PHE A 1 122 ? -28.353 -5.352 41.620 1.00 95.81 122 PHE A C 1
ATOM 936 O O . PHE A 1 122 ? -28.522 -4.685 42.637 1.00 95.81 122 PHE A O 1
ATOM 943 N N . ASP A 1 123 ? -29.297 -5.490 40.678 1.00 94.06 123 ASP A N 1
ATOM 944 C CA . ASP A 1 123 ? -30.589 -4.779 40.662 1.00 94.06 123 ASP A CA 1
ATOM 945 C C . ASP A 1 123 ? -30.433 -3.244 40.707 1.00 94.06 123 ASP A C 1
ATOM 947 O O . ASP A 1 123 ? -31.265 -2.508 41.235 1.00 94.06 123 ASP A O 1
ATOM 951 N N . ILE A 1 124 ? -29.322 -2.742 40.152 1.00 94.12 124 ILE A N 1
ATOM 952 C CA . ILE A 1 124 ? -29.024 -1.310 40.054 1.00 94.12 124 ILE A CA 1
ATOM 953 C C . ILE A 1 124 ? -29.306 -0.851 38.626 1.00 94.12 124 ILE A C 1
ATOM 955 O O . ILE A 1 124 ? -28.660 -1.295 37.678 1.00 94.12 124 ILE A O 1
ATOM 959 N N . ASP A 1 125 ? -30.241 0.085 38.470 1.00 92.31 125 ASP A N 1
ATOM 960 C CA . ASP A 1 125 ? -30.519 0.719 37.181 1.00 92.31 125 ASP A CA 1
ATOM 961 C C . ASP A 1 125 ? -29.591 1.926 36.983 1.00 92.31 125 ASP A C 1
ATOM 963 O O . ASP A 1 125 ? -29.804 3.004 37.541 1.00 92.31 125 ASP A O 1
ATOM 967 N N . VAL A 1 126 ? -28.518 1.731 36.214 1.00 90.94 126 VAL A N 1
ATOM 968 C CA . VAL A 1 126 ? -27.567 2.798 35.872 1.00 90.94 126 VAL A CA 1
ATOM 969 C C . VAL A 1 126 ? -27.953 3.416 34.521 1.00 90.94 126 VAL A C 1
ATOM 971 O O . VAL A 1 126 ? -28.207 2.678 33.563 1.00 90.94 126 VAL A O 1
ATOM 974 N N . PRO A 1 127 ? -27.973 4.756 34.387 1.00 92.00 127 PRO A N 1
ATOM 975 C CA . PRO A 1 127 ? -28.128 5.405 33.088 1.00 92.00 127 PRO A CA 1
ATOM 976 C C . PRO A 1 127 ? -27.005 4.989 32.129 1.00 92.00 127 PRO A C 1
ATOM 978 O O . PRO A 1 127 ? -25.828 5.057 32.477 1.00 92.00 127 PRO A O 1
ATOM 981 N N . GLU A 1 128 ? -27.345 4.597 30.902 1.00 90.00 128 GLU A N 1
ATOM 982 C CA . GLU A 1 128 ? -26.352 4.150 29.911 1.00 90.00 128 GLU A CA 1
ATOM 983 C C . GLU A 1 128 ? -25.377 5.281 29.553 1.00 90.00 128 GLU A C 1
ATOM 985 O O . GLU A 1 128 ? -24.175 5.068 29.396 1.00 90.00 128 GLU A O 1
ATOM 990 N N . GLU A 1 129 ? -25.891 6.510 29.509 1.00 92.56 129 GLU A N 1
ATOM 991 C CA . GLU A 1 129 ? -25.152 7.750 29.282 1.00 92.56 129 GLU A CA 1
ATOM 992 C C . GLU A 1 129 ? -24.023 7.941 30.302 1.00 92.56 129 GLU A C 1
ATOM 994 O O . GLU A 1 129 ? -22.942 8.409 29.942 1.00 92.56 129 GLU A O 1
ATOM 999 N N . PHE A 1 130 ? -24.239 7.517 31.554 1.00 91.94 130 PHE A N 1
ATOM 1000 C CA . PHE A 1 130 ? -23.226 7.602 32.603 1.00 91.94 130 PHE A CA 1
ATOM 1001 C C . PHE A 1 130 ? -22.027 6.695 32.319 1.00 91.94 130 PHE A C 1
ATOM 1003 O O . PHE A 1 130 ? -20.910 7.045 32.676 1.00 91.94 130 PHE A O 1
ATOM 1010 N N . ILE A 1 131 ? -22.224 5.551 31.662 1.00 91.56 131 ILE A N 1
ATOM 1011 C CA . ILE A 1 131 ? -21.131 4.653 31.265 1.00 91.56 131 ILE A CA 1
ATOM 1012 C C . ILE A 1 131 ? -20.497 5.156 29.960 1.00 91.56 131 ILE A C 1
ATOM 1014 O O . ILE A 1 131 ? -19.272 5.224 29.845 1.00 91.56 131 ILE A O 1
ATOM 1018 N N . LYS A 1 132 ? -21.326 5.575 28.993 1.00 93.81 132 LYS A N 1
ATOM 1019 C CA . LYS A 1 132 ? -20.877 6.096 27.691 1.00 93.81 132 LYS A CA 1
ATOM 1020 C C . LYS A 1 132 ? -19.926 7.278 27.815 1.00 93.81 132 LYS A C 1
ATOM 1022 O O . LYS A 1 132 ? -18.968 7.337 27.053 1.00 93.81 132 LYS A O 1
ATOM 1027 N N . GLN A 1 133 ? -20.150 8.196 28.758 1.00 94.56 133 GLN A N 1
ATOM 1028 C CA . GLN A 1 133 ? -19.267 9.356 28.928 1.00 94.56 133 GLN A CA 1
ATOM 1029 C C . GLN A 1 133 ? -17.814 8.943 29.227 1.00 94.56 133 GLN A C 1
ATOM 1031 O O . GLN A 1 133 ? -16.894 9.554 28.696 1.00 94.56 133 GLN A O 1
ATOM 1036 N N . TYR A 1 134 ? -17.594 7.878 30.011 1.00 93.88 134 TYR A N 1
ATOM 1037 C CA . TYR A 1 134 ? -16.245 7.404 30.336 1.00 93.88 134 TYR A CA 1
ATOM 1038 C C . TYR A 1 134 ? -15.590 6.707 29.145 1.00 93.88 134 TYR A C 1
ATOM 1040 O O . TYR A 1 134 ? -14.408 6.919 28.886 1.00 93.88 134 TYR A O 1
ATOM 1048 N N . VAL A 1 135 ? -16.359 5.910 28.396 1.00 93.81 135 VAL A N 1
ATOM 1049 C CA . VAL A 1 135 ? -15.870 5.270 27.165 1.00 93.81 135 VAL A CA 1
ATOM 1050 C C . VAL A 1 135 ? -15.486 6.328 26.130 1.00 93.81 135 VAL A C 1
ATOM 1052 O O . VAL A 1 135 ? -14.404 6.257 25.556 1.00 93.81 135 VAL A O 1
ATOM 1055 N N . ASN A 1 136 ? -16.336 7.336 25.923 1.00 93.94 136 ASN A N 1
ATOM 1056 C CA . ASN A 1 136 ? -16.063 8.419 24.982 1.00 93.94 136 ASN A CA 1
ATOM 1057 C C . ASN A 1 136 ? -14.853 9.253 25.409 1.00 93.94 136 ASN A C 1
ATOM 1059 O O . ASN A 1 136 ? -13.992 9.494 24.575 1.00 93.94 136 ASN A O 1
ATOM 1063 N N . ALA A 1 137 ? -14.730 9.606 26.693 1.00 94.06 137 ALA A N 1
ATOM 1064 C CA . ALA A 1 137 ? -13.562 10.329 27.196 1.00 94.06 137 ALA A CA 1
ATOM 1065 C C . ALA A 1 137 ? -12.252 9.546 26.982 1.00 94.06 137 ALA A C 1
ATOM 1067 O O . ALA A 1 137 ? -11.232 10.126 26.619 1.00 94.06 137 ALA A O 1
ATOM 1068 N N . ALA A 1 138 ? -12.273 8.221 27.165 1.00 92.38 138 ALA A N 1
ATOM 1069 C CA . ALA A 1 138 ? -11.114 7.376 26.881 1.00 92.38 138 ALA A CA 1
ATOM 1070 C C . ALA A 1 138 ? -10.780 7.340 25.378 1.00 92.38 138 ALA A C 1
ATOM 1072 O O . ALA A 1 138 ? -9.612 7.435 25.008 1.00 92.38 138 ALA A O 1
ATOM 1073 N N . LEU A 1 139 ? -11.792 7.233 24.511 1.00 92.38 139 LEU A N 1
ATOM 1074 C CA . LEU A 1 139 ? -11.612 7.263 23.056 1.00 92.38 139 LEU A CA 1
ATOM 1075 C C . LEU A 1 139 ? -11.093 8.621 22.558 1.00 92.38 139 LEU A C 1
ATOM 1077 O O . LEU A 1 139 ? -10.227 8.647 21.689 1.00 92.38 139 LEU A O 1
ATOM 1081 N N . GLU A 1 140 ? -11.589 9.728 23.113 1.00 92.88 140 GLU A N 1
ATOM 1082 C CA . GLU A 1 140 ? -11.105 11.086 22.826 1.00 92.88 140 GLU A CA 1
ATOM 1083 C C . GLU A 1 140 ? -9.641 11.241 23.239 1.00 92.88 140 GLU A C 1
ATOM 1085 O O . GLU A 1 140 ? -8.818 11.653 22.430 1.00 92.88 140 GLU A O 1
ATOM 1090 N N . HIS A 1 141 ? -9.280 10.803 24.448 1.00 90.75 141 HIS A N 1
ATOM 1091 C CA . HIS A 1 141 ? -7.889 10.838 24.898 1.00 90.75 141 HIS A CA 1
ATOM 1092 C C . HIS A 1 141 ? -6.954 10.028 23.984 1.00 90.75 141 HIS A C 1
ATOM 1094 O O . HIS A 1 141 ? -5.842 10.465 23.693 1.00 90.75 141 HIS A O 1
ATOM 1100 N N . LEU A 1 142 ? -7.386 8.850 23.518 1.00 89.00 142 LEU A N 1
ATOM 1101 C CA . LEU A 1 142 ? -6.612 8.047 22.566 1.00 89.00 142 LEU A CA 1
ATOM 1102 C C . LEU A 1 142 ? -6.446 8.763 21.219 1.00 89.00 142 LEU A C 1
ATOM 1104 O O . LEU A 1 142 ? -5.351 8.750 20.660 1.00 89.00 142 LEU A O 1
ATOM 1108 N N . ALA A 1 143 ? -7.495 9.420 20.721 1.00 88.44 143 ALA A N 1
ATOM 1109 C CA . ALA A 1 143 ? -7.423 10.201 19.488 1.00 88.44 143 ALA A CA 1
ATOM 1110 C C . ALA A 1 143 ? -6.466 11.401 19.613 1.00 88.44 143 ALA A C 1
ATOM 1112 O O . ALA A 1 143 ? -5.666 11.641 18.709 1.00 88.44 143 ALA A O 1
ATOM 1113 N N . ASP A 1 144 ? -6.500 12.103 20.746 1.00 88.69 144 ASP A N 1
ATOM 1114 C CA . ASP A 1 144 ? -5.656 13.274 21.003 1.00 88.69 144 ASP A CA 1
ATOM 1115 C C . ASP A 1 144 ? -4.189 12.903 21.263 1.00 88.69 144 ASP A C 1
ATOM 1117 O O . ASP A 1 144 ? -3.287 13.663 20.908 1.00 88.69 144 ASP A O 1
ATOM 1121 N N . SER A 1 145 ? -3.922 11.739 21.871 1.00 78.19 145 SER A N 1
ATOM 1122 C CA . SER A 1 145 ? -2.550 11.2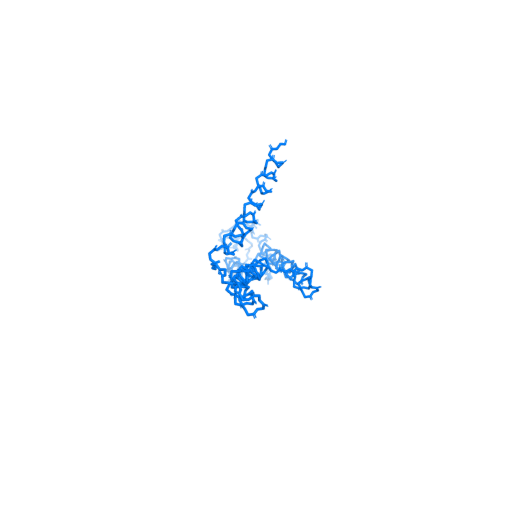90 22.156 1.00 78.19 145 SER A CA 1
ATOM 1123 C C . SER A 1 145 ? -1.699 11.152 20.890 1.00 78.19 145 SER A C 1
ATOM 1125 O O . SER A 1 145 ? -0.562 11.608 20.868 1.00 78.19 145 SER A O 1
ATOM 1127 N N . HIS A 1 146 ? -2.284 10.659 19.796 1.00 69.69 146 HIS A N 1
ATOM 1128 C CA . HIS A 1 146 ? -1.594 10.549 18.511 1.00 69.69 146 HIS A CA 1
ATOM 1129 C C . HIS A 1 146 ? -1.241 11.921 17.907 1.00 69.69 146 HIS A C 1
ATOM 1131 O O . HIS A 1 146 ? -0.256 12.047 17.181 1.00 69.69 146 HIS A O 1
ATOM 1137 N N . GLN A 1 147 ? -2.050 12.959 18.141 1.00 66.88 147 GLN A N 1
ATOM 1138 C CA . GLN A 1 147 ? -1.788 14.278 17.553 1.00 66.88 147 GLN A CA 1
ATOM 1139 C C . GLN A 1 147 ? -0.570 14.951 18.190 1.00 66.88 147 GLN A C 1
ATOM 1141 O O . GLN A 1 147 ? 0.210 15.578 17.480 1.00 66.88 147 GLN A O 1
ATOM 1146 N N . LYS A 1 148 ? -0.379 14.766 19.500 1.00 65.44 148 LYS A N 1
ATOM 1147 C CA . LYS A 1 148 ? 0.748 15.348 2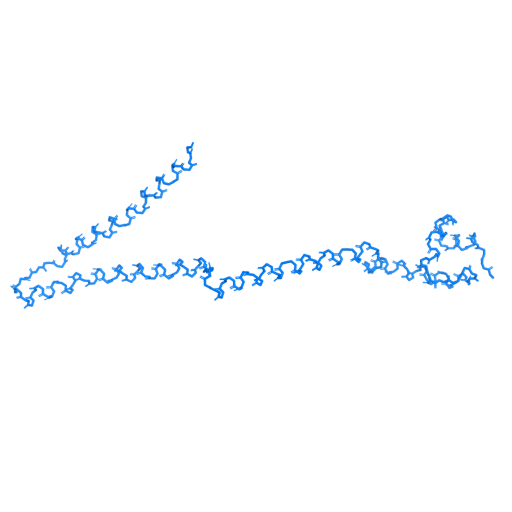0.240 1.00 65.44 148 LYS A CA 1
ATOM 1148 C C . LYS A 1 148 ? 2.081 14.710 19.862 1.00 65.44 148 LYS A C 1
ATOM 1150 O O . LYS A 1 148 ? 3.028 15.433 19.584 1.00 65.44 148 LYS A O 1
ATOM 1155 N N . ASP A 1 149 ? 2.121 13.383 19.763 1.00 65.81 149 ASP A N 1
ATOM 1156 C CA . ASP A 1 149 ? 3.344 12.662 19.387 1.00 65.81 149 ASP A CA 1
ATOM 1157 C C . ASP A 1 149 ? 3.795 13.034 17.958 1.00 65.81 149 ASP A C 1
ATOM 1159 O O . ASP A 1 149 ? 4.981 13.221 17.694 1.00 65.81 149 ASP A O 1
ATOM 1163 N N . ALA A 1 150 ? 2.843 13.235 17.035 1.00 66.56 150 ALA A N 1
ATOM 1164 C CA . ALA A 1 150 ? 3.141 13.654 15.665 1.00 66.56 150 ALA A CA 1
ATOM 1165 C C . ALA A 1 150 ? 3.666 15.101 15.565 1.00 66.56 150 ALA A C 1
ATOM 1167 O O . ALA A 1 150 ? 4.478 15.397 14.687 1.00 66.56 150 ALA A O 1
ATOM 1168 N N . GLU A 1 151 ? 3.205 16.009 16.432 1.00 65.38 151 GLU A N 1
ATOM 1169 C CA . GLU A 1 151 ? 3.723 17.382 16.506 1.00 65.38 151 GLU A CA 1
ATOM 1170 C C . GLU A 1 151 ? 5.147 17.414 17.087 1.00 65.38 151 GLU A C 1
ATOM 1172 O O . GLU A 1 151 ? 6.011 18.090 16.526 1.00 65.38 151 GLU A O 1
ATOM 1177 N N . GLU A 1 152 ? 5.424 16.629 18.134 1.00 68.00 152 GLU A N 1
ATOM 1178 C CA . GLU A 1 152 ? 6.759 16.531 18.744 1.00 68.00 152 GLU A CA 1
ATOM 1179 C C . GLU A 1 152 ? 7.811 15.962 17.771 1.00 68.00 152 GLU A C 1
ATOM 1181 O O . GLU A 1 152 ? 8.917 16.503 17.666 1.00 68.00 152 GLU A O 1
ATOM 1186 N N . ASP A 1 153 ? 7.464 14.929 16.996 1.00 70.31 153 ASP A N 1
ATOM 1187 C CA . ASP A 1 153 ? 8.360 14.343 15.989 1.00 70.31 153 ASP A CA 1
ATOM 1188 C C . ASP A 1 153 ? 8.689 15.328 14.850 1.00 70.31 153 ASP A C 1
ATOM 1190 O O . ASP A 1 153 ? 9.822 15.379 14.359 1.00 70.31 153 ASP A O 1
ATOM 1194 N N . LEU A 1 154 ? 7.719 16.146 14.428 1.00 67.31 154 LEU A N 1
ATOM 1195 C CA . LEU A 1 154 ? 7.927 17.163 13.392 1.00 67.31 154 LEU A CA 1
ATOM 1196 C C . LEU A 1 154 ? 8.796 18.326 13.886 1.00 67.31 154 LEU A C 1
ATOM 1198 O O . LEU A 1 154 ? 9.624 18.834 13.125 1.00 67.31 154 LEU A O 1
ATOM 1202 N N . GLU A 1 155 ? 8.650 18.731 15.149 1.00 69.81 155 GLU A N 1
ATOM 1203 C CA . GLU A 1 155 ? 9.505 19.747 15.768 1.00 69.81 155 GLU A CA 1
ATOM 1204 C C . GLU A 1 155 ? 10.947 19.255 15.960 1.00 69.81 155 GLU A C 1
ATOM 1206 O O . GLU A 1 155 ? 11.886 20.030 15.760 1.00 69.81 155 GLU A O 1
ATOM 1211 N N . ALA A 1 156 ? 11.146 17.970 16.269 1.00 70.06 156 ALA A N 1
ATOM 1212 C CA . ALA A 1 156 ? 12.470 17.366 16.415 1.00 70.06 156 ALA A CA 1
ATOM 1213 C C . ALA A 1 156 ? 13.252 17.270 15.091 1.00 70.06 156 ALA A C 1
ATOM 1215 O O . ALA A 1 156 ? 14.479 17.340 15.096 1.00 70.06 156 ALA A O 1
ATOM 1216 N N . ILE A 1 157 ? 12.565 17.133 13.951 1.00 69.88 157 ILE A N 1
ATOM 1217 C CA . ILE A 1 157 ? 13.188 17.103 12.613 1.00 69.88 157 ILE A CA 1
ATOM 1218 C C . ILE A 1 157 ? 13.533 18.522 12.113 1.00 69.88 157 ILE A C 1
ATOM 1220 O O . ILE A 1 157 ? 14.371 18.683 11.223 1.00 69.88 157 ILE A O 1
ATOM 1224 N N . ALA A 1 158 ? 12.896 19.557 12.667 1.00 67.44 158 ALA A N 1
ATOM 1225 C CA . ALA A 1 158 ? 13.082 20.953 12.270 1.00 67.44 158 ALA A CA 1
ATOM 1226 C C . ALA A 1 158 ? 14.212 21.694 13.026 1.00 67.44 158 ALA A C 1
ATOM 1228 O O . ALA A 1 158 ? 14.497 22.847 12.681 1.00 67.44 158 ALA A O 1
ATOM 1229 N N . GLN A 1 159 ? 14.843 21.064 14.026 1.00 54.22 159 GLN A N 1
ATOM 1230 C CA . GLN A 1 159 ? 15.979 21.588 14.809 1.00 54.22 159 GLN A CA 1
ATOM 1231 C C . GLN A 1 159 ? 17.313 20.977 14.365 1.00 54.22 159 GLN A C 1
ATOM 1233 O O . GLN A 1 159 ? 18.319 21.726 14.380 1.00 54.22 159 GLN A O 1
#

pLDDT: mean 85.22, std 9.73, range [54.22, 97.0]